Protein AF-A0A1B8C4M2-F1 (afdb_monomer)

Sequence (122 aa):
MRAFVAGAERLFRIDHGAQYSTDQNKIDYWVLAFRPGPVAKWEPHERREGLGGTTWTQFRSWIMDSIIDPSNRALDAITSYNAARQREGQTTEYYAAYLDTLKLELQIDDGRLRKMNLFTKL

Structure (mmCIF, N/CA/C/O backbone):
data_AF-A0A1B8C4M2-F1
#
_entry.i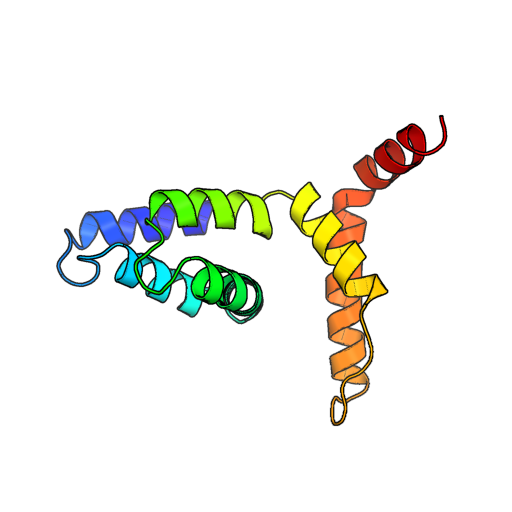d   AF-A0A1B8C4M2-F1
#
loop_
_atom_site.group_PDB
_atom_site.id
_atom_site.type_symbol
_atom_site.label_atom_id
_atom_site.label_alt_id
_atom_site.label_comp_id
_atom_site.label_asym_id
_atom_site.label_entity_id
_atom_site.label_seq_id
_atom_site.pdbx_PDB_ins_code
_atom_site.Cartn_x
_atom_site.Cartn_y
_atom_site.Cartn_z
_atom_site.occupancy
_atom_site.B_iso_or_equiv
_atom_site.auth_seq_id
_atom_site.auth_comp_id
_atom_site.auth_asym_id
_atom_site.auth_atom_id
_atom_site.pdbx_PDB_model_num
ATOM 1 N N . MET A 1 1 ? 7.776 -9.332 5.690 1.00 58.47 1 MET A N 1
ATOM 2 C CA . MET A 1 1 ? 7.720 -8.336 4.596 1.00 58.47 1 MET A CA 1
ATOM 3 C C . MET A 1 1 ? 9.065 -8.109 3.897 1.00 58.47 1 MET A C 1
ATOM 5 O O . MET A 1 1 ? 9.139 -8.376 2.710 1.00 58.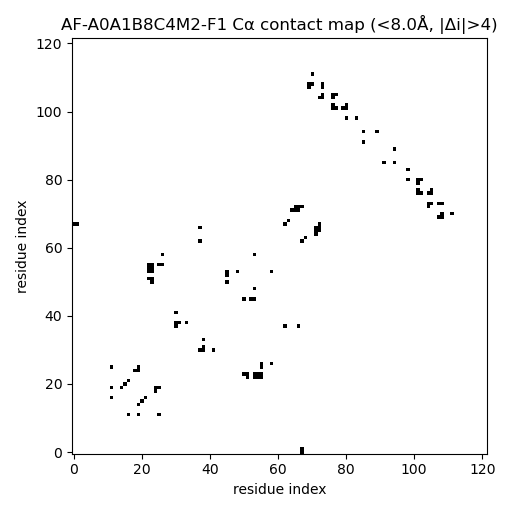47 1 MET A O 1
ATOM 9 N N . ARG A 1 2 ? 10.150 -7.699 4.582 1.00 60.84 2 ARG A N 1
ATOM 10 C CA . ARG A 1 2 ? 11.460 -7.424 3.931 1.00 60.84 2 ARG A CA 1
ATOM 11 C C . ARG A 1 2 ? 12.043 -8.604 3.132 1.00 60.84 2 ARG A C 1
ATOM 13 O O . ARG A 1 2 ? 12.518 -8.413 2.021 1.00 60.84 2 ARG A O 1
ATOM 20 N N . ALA A 1 3 ? 11.939 -9.827 3.655 1.00 65.69 3 ALA A N 1
ATOM 21 C CA . ALA A 1 3 ? 12.362 -11.036 2.936 1.00 65.69 3 ALA A CA 1
ATOM 22 C C . ALA A 1 3 ? 11.537 -11.301 1.660 1.00 65.69 3 ALA A C 1
ATOM 24 O O . ALA A 1 3 ? 12.060 -11.823 0.681 1.00 65.69 3 ALA A O 1
ATOM 25 N N . PHE A 1 4 ? 10.264 -10.893 1.649 1.00 68.69 4 PHE A N 1
ATOM 26 C CA . PHE A 1 4 ? 9.403 -10.992 0.473 1.00 68.69 4 PHE A CA 1
ATOM 27 C C . PHE A 1 4 ? 9.794 -9.951 -0.591 1.00 68.69 4 PHE A C 1
ATOM 29 O O . PHE A 1 4 ? 9.886 -10.306 -1.763 1.00 68.69 4 PHE A O 1
ATOM 36 N N . VAL A 1 5 ? 10.117 -8.708 -0.185 1.00 71.44 5 VAL A N 1
ATOM 37 C CA . VAL A 1 5 ? 10.691 -7.663 -1.068 1.00 71.44 5 VAL A CA 1
ATOM 38 C C . VAL A 1 5 ? 11.907 -8.201 -1.817 1.00 71.44 5 VAL A C 1
ATOM 40 O O . VAL A 1 5 ? 11.926 -8.225 -3.047 1.00 71.44 5 VAL A O 1
ATOM 43 N N . ALA A 1 6 ? 12.869 -8.744 -1.072 1.00 77.50 6 ALA A N 1
ATOM 44 C CA . ALA A 1 6 ? 14.077 -9.327 -1.646 1.00 77.50 6 ALA A CA 1
ATOM 45 C C . ALA A 1 6 ? 13.788 -10.534 -2.564 1.00 77.50 6 ALA A C 1
ATOM 47 O O . ALA A 1 6 ? 14.445 -10.711 -3.592 1.00 77.50 6 ALA A O 1
ATOM 48 N N . GLY A 1 7 ? 12.798 -11.363 -2.213 1.00 80.69 7 GLY A N 1
ATOM 49 C CA . GLY A 1 7 ? 12.377 -12.512 -3.016 1.00 80.69 7 GLY A CA 1
ATOM 50 C C . GLY A 1 7 ? 11.791 -12.114 -4.371 1.00 80.69 7 GLY A C 1
ATOM 51 O O . GLY A 1 7 ? 12.184 -12.668 -5.397 1.00 80.69 7 GLY A O 1
ATOM 52 N N . ALA A 1 8 ? 10.905 -11.120 -4.397 1.00 80.31 8 ALA A N 1
ATOM 53 C CA . ALA A 1 8 ? 10.303 -10.647 -5.638 1.00 80.31 8 ALA A CA 1
ATOM 54 C C . ALA A 1 8 ? 11.299 -9.889 -6.528 1.00 80.31 8 ALA A C 1
ATOM 56 O O . ALA A 1 8 ? 11.299 -10.060 -7.741 1.00 80.31 8 ALA A O 1
ATOM 57 N N . GLU A 1 9 ? 12.221 -9.119 -5.946 1.00 83.50 9 GLU A N 1
ATOM 58 C CA . GLU A 1 9 ? 13.314 -8.509 -6.715 1.00 83.50 9 GLU A CA 1
ATOM 59 C C . GLU A 1 9 ? 14.206 -9.556 -7.383 1.00 83.50 9 GLU A C 1
ATOM 61 O O . GLU A 1 9 ? 14.631 -9.389 -8.528 1.00 83.50 9 GLU A O 1
ATOM 66 N N . ARG A 1 10 ? 14.485 -10.657 -6.675 1.00 85.25 10 ARG A N 1
ATOM 67 C CA . ARG A 1 10 ? 15.224 -11.781 -7.248 1.00 85.25 10 ARG A CA 1
ATOM 68 C C . ARG A 1 10 ? 14.452 -12.415 -8.404 1.00 85.25 10 ARG A C 1
ATOM 70 O O . ARG A 1 10 ? 15.082 -12.721 -9.411 1.00 85.25 10 ARG A O 1
ATOM 77 N N . LEU A 1 11 ? 13.133 -12.575 -8.279 1.00 87.06 11 LEU A N 1
ATOM 78 C CA . LEU A 1 11 ? 12.274 -13.076 -9.356 1.00 87.06 11 LEU A CA 1
ATOM 79 C C . LEU A 1 11 ? 12.358 -12.177 -10.595 1.00 87.06 11 LEU A C 1
ATOM 81 O O . LEU A 1 11 ? 12.677 -12.667 -11.671 1.00 87.06 11 LEU A O 1
ATOM 85 N N . PHE A 1 12 ? 12.159 -10.866 -10.440 1.00 88.06 12 PHE A N 1
ATOM 86 C CA . PHE A 1 12 ? 12.200 -9.920 -11.562 1.00 88.06 12 PHE A CA 1
ATOM 87 C C . PHE A 1 12 ? 13.568 -9.860 -12.238 1.00 88.06 12 PHE A C 1
ATOM 89 O O . PHE A 1 12 ? 13.657 -9.707 -13.453 1.00 88.06 12 PHE A O 1
ATOM 96 N N . ARG A 1 13 ? 14.648 -10.019 -11.464 1.00 86.75 13 ARG A N 1
ATOM 97 C CA . ARG A 1 13 ? 15.998 -10.111 -12.022 1.00 86.75 13 ARG A CA 1
ATOM 98 C C . ARG A 1 13 ? 16.198 -11.386 -12.842 1.00 86.75 13 ARG A C 1
ATOM 100 O O . ARG A 1 13 ? 16.832 -11.310 -13.882 1.00 86.75 13 ARG A O 1
ATOM 107 N N . ILE A 1 14 ? 15.684 -12.528 -12.378 1.00 88.69 14 ILE A N 1
ATOM 108 C CA . ILE A 1 14 ? 15.782 -13.818 -13.087 1.00 88.69 14 ILE A CA 1
ATOM 109 C C . ILE A 1 14 ? 14.905 -13.832 -14.344 1.00 88.69 14 ILE A C 1
ATOM 111 O O . ILE A 1 14 ? 15.300 -14.409 -15.349 1.00 88.69 14 ILE A O 1
ATOM 115 N N . ASP A 1 15 ? 13.738 -13.191 -14.297 1.00 88.81 15 ASP A N 1
ATOM 116 C CA . ASP A 1 15 ? 12.816 -13.091 -15.433 1.00 88.81 15 ASP A CA 1
ATOM 117 C C . ASP A 1 15 ? 13.401 -12.293 -16.611 1.00 88.81 15 ASP A C 1
ATOM 119 O O . ASP A 1 15 ? 12.979 -12.477 -17.749 1.00 88.81 15 ASP A O 1
ATOM 123 N N . HIS A 1 16 ? 14.377 -11.410 -16.357 1.00 83.75 16 HIS A N 1
ATOM 124 C CA . HIS A 1 16 ? 15.023 -10.576 -17.380 1.00 83.75 16 HIS A CA 1
ATOM 125 C C . HIS A 1 16 ? 14.036 -9.782 -18.264 1.00 83.75 16 HIS A C 1
ATOM 127 O O . HIS A 1 16 ? 14.363 -9.412 -19.390 1.00 83.75 16 HIS A O 1
ATOM 133 N N . GLY A 1 17 ? 12.845 -9.471 -17.742 1.00 82.00 17 GLY A N 1
ATOM 134 C CA . GLY A 1 17 ? 11.822 -8.704 -18.450 1.00 82.00 17 GLY A CA 1
ATOM 135 C C . GLY A 1 17 ? 11.008 -9.517 -19.458 1.00 82.00 17 GLY A C 1
ATOM 136 O O . GLY A 1 17 ? 10.384 -8.916 -20.328 1.00 82.00 17 GLY A O 1
ATOM 137 N N . ALA A 1 18 ? 11.000 -10.849 -19.366 1.00 85.62 18 ALA A N 1
ATOM 138 C CA . ALA A 1 18 ? 10.161 -11.697 -20.208 1.00 85.62 18 ALA A CA 1
ATOM 139 C C . ALA A 1 18 ? 8.668 -11.567 -19.853 1.00 85.62 18 ALA A C 1
ATOM 141 O O . ALA A 1 18 ? 7.842 -11.358 -20.740 1.00 85.62 18 ALA A O 1
ATOM 142 N N . GLN A 1 19 ? 8.316 -11.657 -18.568 1.00 81.88 19 GLN A N 1
ATOM 143 C CA . GLN A 1 19 ? 6.943 -11.478 -18.074 1.00 81.88 19 GLN A CA 1
ATOM 144 C C . GLN A 1 19 ? 6.750 -10.114 -17.402 1.00 81.88 19 GLN A C 1
ATOM 146 O O . GLN A 1 19 ? 5.704 -9.475 -17.544 1.00 81.88 19 GLN A O 1
ATOM 151 N N . TYR A 1 20 ? 7.777 -9.624 -16.711 1.00 85.75 20 TYR A N 1
ATOM 152 C CA . TYR A 1 20 ? 7.740 -8.378 -15.946 1.00 85.75 20 TYR A CA 1
ATOM 153 C C . TYR A 1 20 ? 8.527 -7.273 -16.660 1.00 85.75 20 TYR 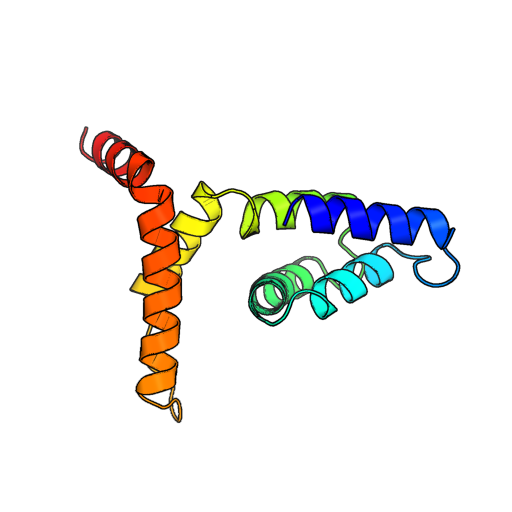A C 1
ATOM 155 O O . TYR A 1 20 ? 9.449 -6.670 -16.103 1.00 85.75 20 TYR A O 1
ATOM 163 N N . SER A 1 21 ? 8.174 -7.040 -17.927 1.00 87.31 21 SER A N 1
ATOM 164 C CA . SER A 1 21 ? 8.847 -6.092 -18.826 1.00 87.31 21 SER A CA 1
ATOM 165 C C . SER A 1 21 ? 8.617 -4.627 -18.449 1.00 87.31 21 SER A C 1
ATOM 167 O O . SER A 1 21 ? 9.491 -3.790 -18.673 1.00 87.31 21 SER A O 1
ATOM 169 N N . THR A 1 22 ? 7.472 -4.313 -17.842 1.00 89.56 22 THR A N 1
ATOM 170 C CA . THR A 1 22 ? 7.122 -2.966 -17.379 1.00 89.56 22 THR A CA 1
ATOM 171 C C . THR A 1 22 ? 7.119 -2.890 -15.858 1.00 89.56 22 THR A C 1
ATOM 173 O O . THR A 1 22 ? 7.027 -3.898 -15.151 1.00 89.56 22 THR A O 1
ATOM 176 N N . ASP A 1 23 ? 7.203 -1.670 -15.337 1.00 89.19 23 ASP A N 1
ATOM 177 C CA . ASP A 1 23 ? 7.054 -1.442 -13.905 1.00 89.19 23 ASP A CA 1
ATOM 178 C C . ASP A 1 23 ? 5.625 -1.727 -13.427 1.00 89.19 23 ASP A C 1
ATOM 180 O O . ASP A 1 23 ? 5.474 -2.320 -12.362 1.00 89.19 23 ASP A O 1
ATOM 184 N N . GLN A 1 24 ? 4.602 -1.453 -14.245 1.00 88.44 24 GLN A N 1
ATOM 185 C CA . GLN A 1 24 ? 3.219 -1.822 -13.927 1.00 88.44 24 GLN A CA 1
ATOM 186 C C . GLN A 1 24 ? 3.063 -3.343 -13.755 1.00 88.44 24 GLN A C 1
ATOM 188 O O . GLN A 1 24 ? 2.501 -3.775 -12.758 1.00 88.44 24 GLN A O 1
ATOM 193 N N . ASN A 1 25 ? 3.657 -4.174 -14.623 1.00 88.25 25 ASN A N 1
ATOM 194 C CA . ASN A 1 25 ? 3.574 -5.637 -14.485 1.00 88.25 25 ASN A CA 1
ATOM 195 C C . ASN A 1 25 ? 4.172 -6.130 -13.152 1.00 88.25 25 ASN A C 1
ATOM 197 O O . ASN A 1 25 ? 3.685 -7.090 -12.552 1.00 88.25 25 ASN A O 1
ATOM 201 N N . LYS A 1 26 ? 5.251 -5.486 -12.682 1.00 88.50 26 LYS A N 1
ATOM 202 C CA . LYS A 1 26 ? 5.884 -5.805 -11.389 1.00 88.50 26 LYS A CA 1
ATOM 203 C C . LYS A 1 26 ? 4.997 -5.388 -10.219 1.00 88.50 26 LYS A C 1
ATOM 205 O O . LYS A 1 26 ? 4.914 -6.122 -9.231 1.00 88.50 26 LYS A O 1
ATOM 210 N N . ILE A 1 27 ? 4.359 -4.223 -10.334 1.00 87.31 27 ILE A N 1
ATOM 211 C CA . ILE A 1 27 ? 3.424 -3.674 -9.348 1.00 87.31 27 ILE A CA 1
ATOM 212 C C . ILE A 1 27 ? 2.184 -4.564 -9.243 1.00 87.31 27 ILE A C 1
ATOM 214 O O . ILE A 1 27 ? 1.860 -4.998 -8.141 1.00 87.31 27 ILE A O 1
ATOM 218 N N . ASP A 1 28 ? 1.564 -4.934 -10.362 1.00 85.12 28 ASP A N 1
ATOM 219 C CA . ASP A 1 28 ? 0.367 -5.781 -10.396 1.00 85.12 28 ASP A CA 1
ATOM 220 C C . ASP A 1 28 ? 0.623 -7.144 -9.747 1.00 85.12 28 ASP A C 1
ATOM 222 O O . ASP A 1 28 ? -0.163 -7.604 -8.916 1.00 85.12 28 ASP A O 1
ATOM 226 N N . TYR A 1 29 ? 1.767 -7.772 -10.049 1.00 85.69 29 TYR A N 1
ATOM 227 C CA . TYR A 1 29 ? 2.186 -9.009 -9.384 1.00 85.69 29 TYR A CA 1
ATOM 228 C C . TYR A 1 29 ? 2.286 -8.834 -7.867 1.00 85.69 29 TYR A C 1
ATOM 230 O O . TYR A 1 29 ? 1.837 -9.689 -7.102 1.00 85.69 29 TYR A O 1
ATOM 238 N N . TRP A 1 30 ? 2.868 -7.721 -7.423 1.00 82.06 30 TRP A N 1
ATOM 239 C CA . TRP A 1 30 ? 2.995 -7.407 -6.005 1.00 82.06 30 TRP A CA 1
ATOM 240 C C . TRP A 1 30 ? 1.650 -7.223 -5.325 1.00 82.06 30 TRP A C 1
ATOM 242 O O . TRP A 1 30 ? 1.396 -7.831 -4.286 1.00 82.06 30 TRP A O 1
ATOM 252 N N . VAL A 1 31 ? 0.791 -6.404 -5.917 1.00 78.19 31 VAL A N 1
ATOM 253 C CA . VAL A 1 31 ? -0.548 -6.104 -5.417 1.00 78.19 31 VAL A CA 1
ATOM 254 C C . VAL A 1 31 ? -1.373 -7.390 -5.324 1.00 78.19 31 VAL A C 1
ATOM 256 O O . VAL A 1 31 ? -1.972 -7.653 -4.285 1.00 78.19 31 VAL A O 1
ATOM 259 N N . LEU A 1 32 ? -1.312 -8.262 -6.337 1.00 76.00 32 LEU A N 1
ATOM 260 C CA . LEU A 1 32 ? -1.973 -9.573 -6.326 1.00 76.00 32 LEU A CA 1
ATOM 261 C C . LEU A 1 32 ? -1.410 -10.526 -5.262 1.00 76.00 32 LEU A C 1
ATOM 263 O O . LEU A 1 32 ? -2.169 -11.237 -4.599 1.00 76.00 32 LEU A O 1
ATOM 267 N N . ALA A 1 33 ? -0.087 -10.560 -5.087 1.00 73.81 33 ALA A N 1
ATOM 268 C CA . ALA A 1 33 ? 0.552 -11.442 -4.112 1.00 73.81 33 ALA A CA 1
ATOM 269 C C . ALA A 1 33 ? 0.251 -11.025 -2.663 1.00 73.81 33 ALA A C 1
ATOM 271 O O . ALA A 1 33 ? 0.185 -11.869 -1.762 1.00 73.81 33 ALA A O 1
ATOM 272 N N . PHE A 1 34 ? 0.017 -9.734 -2.434 1.00 66.12 34 PHE A N 1
ATOM 273 C CA . PHE A 1 34 ? -0.384 -9.196 -1.147 1.00 66.12 34 PHE A CA 1
ATOM 274 C C . PHE A 1 34 ? -1.907 -9.054 -1.036 1.00 66.12 34 PHE A C 1
ATOM 276 O O . PHE A 1 34 ? -2.475 -7.977 -1.182 1.00 66.12 34 PHE A O 1
ATOM 283 N N . ARG A 1 35 ? -2.567 -10.164 -0.684 1.00 58.62 35 ARG A N 1
ATOM 284 C CA . ARG A 1 35 ? -3.971 -10.222 -0.223 1.00 58.62 35 ARG A CA 1
ATOM 285 C C . ARG A 1 35 ? -4.359 -9.064 0.732 1.00 58.62 35 ARG A C 1
ATOM 287 O O . ARG A 1 35 ? -3.524 -8.559 1.479 1.00 58.62 35 ARG A O 1
ATOM 294 N N . PRO A 1 36 ? -5.664 -8.767 0.871 1.00 54.78 36 PRO A N 1
ATOM 295 C CA . PRO A 1 36 ? -6.329 -7.517 0.481 1.00 54.78 36 PRO A CA 1
ATOM 296 C C . PRO A 1 36 ? -5.845 -6.214 1.145 1.00 54.78 36 PRO A C 1
ATOM 298 O O . PRO A 1 36 ? -6.258 -5.143 0.712 1.00 54.78 36 PRO A O 1
ATOM 301 N N . GLY A 1 37 ? -5.002 -6.261 2.181 1.00 64.00 37 GLY A N 1
ATOM 302 C CA . GLY A 1 37 ? -4.567 -5.059 2.904 1.00 64.00 37 GLY A CA 1
ATOM 303 C C . GLY A 1 37 ? -3.803 -4.074 2.008 1.00 64.00 37 GLY A C 1
ATOM 304 O O . GLY A 1 37 ? -4.202 -2.914 1.905 1.00 64.00 37 GLY A O 1
ATOM 305 N N . PRO A 1 38 ? -2.741 -4.519 1.312 1.00 65.12 38 PRO A N 1
ATOM 306 C CA . PRO A 1 38 ? -1.978 -3.656 0.410 1.00 65.12 38 PRO A CA 1
ATOM 307 C C . PRO A 1 38 ? -2.757 -3.228 -0.839 1.00 65.12 38 PRO A C 1
ATOM 309 O O . PRO A 1 38 ? -2.628 -2.080 -1.253 1.00 65.12 38 PRO A O 1
ATOM 312 N N . VAL A 1 39 ? -3.625 -4.095 -1.372 1.00 67.81 39 VAL A N 1
ATOM 313 C CA . VAL A 1 39 ? -4.528 -3.780 -2.498 1.00 67.81 39 VAL A CA 1
ATOM 314 C C . VAL A 1 39 ? -5.433 -2.593 -2.162 1.00 67.81 39 VAL A C 1
ATOM 316 O O . VAL A 1 39 ? -5.466 -1.613 -2.900 1.00 67.81 39 VAL A O 1
ATOM 319 N N . ALA A 1 40 ? -6.100 -2.630 -1.004 1.00 67.88 40 ALA A N 1
ATOM 320 C CA . ALA A 1 40 ? -7.031 -1.580 -0.589 1.00 67.88 40 ALA A CA 1
ATOM 321 C C . ALA A 1 40 ? -6.362 -0.205 -0.407 1.00 67.88 40 ALA A C 1
ATOM 323 O O . ALA A 1 40 ? -7.019 0.827 -0.549 1.00 67.88 40 ALA A O 1
ATOM 324 N N . LYS A 1 41 ? -5.059 -0.181 -0.093 1.00 70.81 41 LYS A N 1
ATOM 325 C CA . LYS A 1 41 ? -4.267 1.055 -0.003 1.00 70.81 41 LYS A CA 1
ATOM 326 C C . LYS A 1 41 ? -3.699 1.498 -1.352 1.00 70.81 41 LYS A C 1
ATOM 328 O O . LYS A 1 41 ? -3.499 2.693 -1.553 1.00 70.81 41 LYS A O 1
ATOM 333 N N . TRP A 1 42 ? -3.432 0.556 -2.253 1.00 77.50 42 TRP A N 1
ATOM 334 C CA . TRP A 1 42 ? -2.880 0.836 -3.574 1.00 77.50 42 TRP A CA 1
ATOM 335 C C . TRP A 1 42 ? -3.920 1.448 -4.517 1.00 77.50 42 TRP A C 1
ATOM 337 O O . TRP A 1 42 ? -3.643 2.463 -5.148 1.00 77.50 42 TRP A O 1
ATOM 347 N N . GLU A 1 43 ? -5.142 0.911 -4.555 1.00 77.75 43 GLU A N 1
ATOM 348 C CA . GLU A 1 43 ? -6.191 1.353 -5.492 1.00 77.75 43 GLU A CA 1
ATOM 349 C C . GLU A 1 43 ? -6.507 2.868 -5.446 1.00 77.75 43 GLU A C 1
ATOM 351 O O . GLU A 1 43 ? -6.742 3.468 -6.499 1.00 77.75 43 GLU A O 1
ATOM 356 N N . PRO A 1 44 ? -6.560 3.547 -4.279 1.00 78.62 44 PRO A N 1
ATOM 357 C CA . PRO A 1 44 ? -6.721 5.001 -4.244 1.00 78.62 44 PRO A CA 1
ATOM 358 C C . PRO A 1 44 ? -5.493 5.761 -4.761 1.00 78.62 44 PRO A C 1
ATOM 360 O O . PRO A 1 44 ? -5.655 6.818 -5.369 1.00 78.62 44 PRO A O 1
ATOM 363 N N . HIS A 1 45 ? -4.284 5.245 -4.520 1.00 78.31 45 HIS A N 1
ATOM 364 C CA . HIS A 1 45 ? -3.042 5.864 -4.982 1.00 78.31 45 HIS A CA 1
ATOM 365 C C . HIS A 1 45 ? -2.901 5.740 -6.503 1.00 78.31 45 HIS A C 1
ATOM 367 O O . HIS A 1 45 ? -2.695 6.742 -7.181 1.00 78.31 45 HIS A O 1
ATOM 373 N N . GLU A 1 46 ? -3.138 4.549 -7.052 1.00 83.50 46 GLU A N 1
ATOM 374 C CA . GLU A 1 46 ? -3.112 4.296 -8.495 1.00 83.50 46 GLU A CA 1
ATOM 375 C C . GLU A 1 46 ? -4.150 5.137 -9.250 1.00 83.50 46 GLU A C 1
ATOM 377 O O . GLU A 1 46 ? -3.859 5.683 -10.311 1.00 83.50 46 GLU A O 1
ATOM 382 N N . ARG A 1 47 ? -5.344 5.344 -8.677 1.00 81.62 47 ARG A N 1
ATOM 383 C CA . ARG A 1 47 ? -6.340 6.265 -9.254 1.00 81.62 47 ARG A CA 1
ATOM 384 C C . ARG A 1 47 ? -5.876 7.718 -9.304 1.00 81.62 47 ARG A C 1
ATOM 386 O O . ARG A 1 47 ? -6.347 8.461 -10.161 1.00 81.62 47 ARG A O 1
ATOM 393 N N . ARG A 1 48 ? -5.014 8.139 -8.376 1.00 81.31 48 ARG A N 1
ATOM 394 C CA . ARG A 1 48 ? -4.492 9.509 -8.318 1.00 81.31 48 ARG A CA 1
ATOM 395 C C . ARG A 1 48 ? -3.346 9.722 -9.302 1.00 81.31 48 ARG A C 1
ATOM 397 O O . ARG A 1 48 ? -3.328 10.740 -9.982 1.00 81.31 48 ARG A O 1
ATOM 404 N N . GLU A 1 49 ? -2.417 8.774 -9.353 1.00 81.62 49 GLU A N 1
ATOM 405 C CA . GLU A 1 49 ? -1.2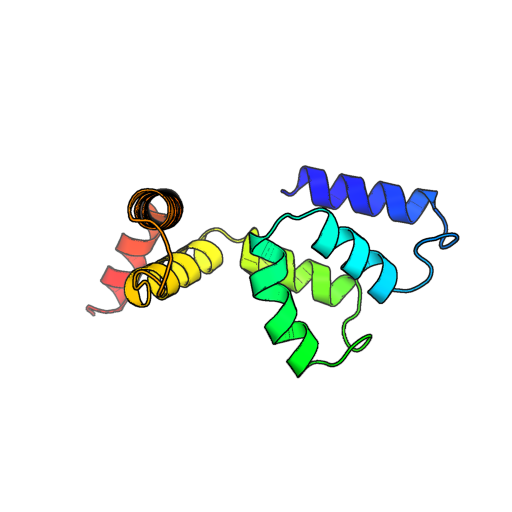11 8.856 -10.186 1.00 81.62 49 GLU A CA 1
ATOM 406 C C . GLU A 1 49 ? -1.462 8.409 -11.638 1.00 81.62 49 GLU A C 1
ATOM 408 O O . GLU A 1 49 ? -0.731 8.798 -12.547 1.00 81.62 49 GLU A O 1
ATOM 413 N N . GLY A 1 50 ? -2.522 7.631 -11.870 1.00 83.19 50 GLY A N 1
ATOM 414 C CA . GLY A 1 50 ? -2.848 7.034 -13.159 1.00 83.19 50 GLY A CA 1
ATOM 415 C C . GLY A 1 50 ? -2.125 5.704 -13.390 1.00 83.19 50 GLY A C 1
ATOM 416 O O . GLY A 1 50 ? -0.998 5.489 -12.940 1.00 83.19 50 GLY A O 1
ATOM 417 N N . LEU A 1 51 ? -2.778 4.800 -14.126 1.00 82.50 51 LEU A N 1
ATOM 418 C CA . LEU A 1 51 ? -2.214 3.497 -14.484 1.00 82.50 51 LEU A CA 1
ATOM 419 C C . LEU A 1 51 ? -0.894 3.679 -15.254 1.00 82.50 51 LEU A C 1
ATOM 421 O O . LEU A 1 51 ? -0.844 4.417 -16.238 1.00 82.50 51 LEU A O 1
ATOM 425 N N . GLY A 1 52 ? 0.171 3.007 -14.816 1.00 82.19 52 GLY A N 1
ATOM 426 C CA . GLY A 1 52 ? 1.512 3.136 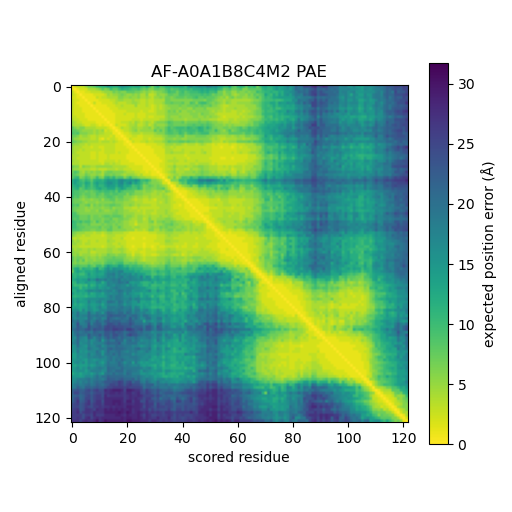-15.392 1.00 82.19 52 GLY A CA 1
ATOM 427 C C . GLY A 1 52 ? 2.250 4.432 -15.032 1.00 82.19 52 GLY A C 1
ATOM 428 O O . GLY A 1 52 ? 3.387 4.611 -15.465 1.00 82.19 52 GLY A O 1
ATOM 429 N N . GLY A 1 53 ? 1.642 5.321 -14.238 1.00 83.25 53 GLY A N 1
ATOM 430 C CA . GLY A 1 53 ? 2.257 6.568 -13.768 1.00 83.25 53 GLY A CA 1
ATOM 431 C C . GLY A 1 53 ? 3.276 6.369 -12.644 1.00 83.25 53 GLY A C 1
ATOM 432 O O . GLY A 1 53 ? 4.089 7.253 -12.377 1.00 83.25 53 GLY A O 1
ATOM 433 N N . THR A 1 54 ? 3.275 5.199 -11.999 1.00 86.81 54 THR A N 1
ATOM 434 C CA . THR A 1 54 ? 4.180 4.879 -10.893 1.00 86.81 54 THR A CA 1
ATOM 435 C C . THR A 1 54 ? 5.268 3.904 -11.330 1.00 86.81 54 THR A C 1
ATOM 437 O O . THR A 1 54 ? 4.999 2.796 -11.791 1.00 86.81 54 THR A O 1
ATOM 440 N N . THR A 1 55 ? 6.527 4.293 -11.138 1.00 90.12 55 THR A N 1
ATOM 441 C CA . THR A 1 55 ? 7.675 3.402 -11.353 1.00 90.12 55 THR A CA 1
ATOM 442 C C . THR A 1 55 ? 7.785 2.354 -10.249 1.00 90.12 55 THR A C 1
ATOM 444 O O . THR A 1 55 ? 7.343 2.547 -9.112 1.00 90.12 55 THR A O 1
ATOM 447 N N . TRP A 1 56 ? 8.483 1.261 -10.537 1.00 86.62 56 TRP A N 1
ATOM 448 C CA . TRP A 1 56 ? 8.711 0.180 -9.580 1.00 86.62 56 TRP A CA 1
ATOM 449 C C . TRP A 1 56 ? 9.474 0.659 -8.335 1.00 86.62 56 TRP A C 1
ATOM 451 O O . TRP A 1 56 ? 9.245 0.173 -7.228 1.00 86.62 56 TRP A O 1
ATOM 461 N N . THR A 1 57 ? 10.368 1.637 -8.495 1.00 86.25 57 THR A N 1
ATOM 462 C CA . THR A 1 57 ? 11.099 2.257 -7.380 1.00 86.25 57 THR A CA 1
ATOM 463 C C . TH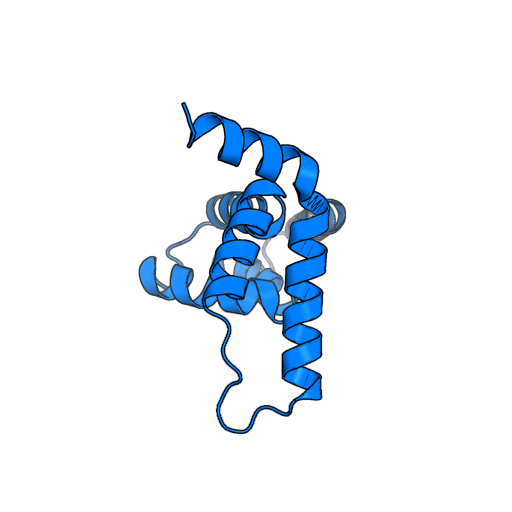R A 1 57 ? 10.173 3.088 -6.494 1.00 86.25 57 THR A C 1
ATOM 465 O O . THR A 1 57 ? 10.216 2.935 -5.276 1.00 86.25 57 THR A O 1
ATOM 468 N N . GLN A 1 58 ? 9.307 3.918 -7.087 1.00 85.94 58 GLN A N 1
ATOM 469 C CA . GLN A 1 58 ? 8.330 4.717 -6.338 1.00 85.94 58 GLN A CA 1
ATOM 470 C C . GLN A 1 58 ? 7.349 3.826 -5.576 1.00 85.94 58 GLN A C 1
ATOM 472 O O . GLN A 1 58 ? 7.123 4.050 -4.389 1.00 85.94 58 GLN A O 1
ATOM 477 N N . PHE A 1 59 ? 6.850 2.766 -6.216 1.00 85.19 59 PHE A N 1
ATOM 478 C CA . PHE A 1 59 ? 6.012 1.769 -5.557 1.00 85.19 59 PHE A CA 1
ATOM 479 C C . PHE A 1 59 ? 6.730 1.112 -4.370 1.00 85.19 59 PHE A C 1
ATOM 481 O O . PHE A 1 59 ? 6.153 0.984 -3.291 1.00 85.19 59 PHE A O 1
ATOM 488 N N . ARG A 1 60 ? 8.007 0.730 -4.534 1.00 83.50 60 ARG A N 1
ATOM 489 C CA . ARG A 1 60 ? 8.800 0.130 -3.451 1.00 83.50 60 ARG A CA 1
ATOM 490 C C . ARG A 1 60 ? 8.962 1.075 -2.267 1.00 83.50 60 ARG A C 1
ATOM 492 O O . ARG A 1 60 ? 8.741 0.651 -1.139 1.00 83.50 60 ARG A O 1
ATOM 499 N N . SER A 1 61 ? 9.328 2.331 -2.507 1.00 81.56 61 SER A N 1
ATOM 500 C CA . SER A 1 61 ? 9.413 3.332 -1.439 1.00 81.56 61 SER A CA 1
ATOM 501 C C . SER A 1 61 ? 8.062 3.510 -0.753 1.00 81.56 61 SER A C 1
ATOM 503 O O . SER A 1 61 ? 7.974 3.370 0.462 1.00 81.56 61 SER A O 1
ATOM 505 N N . TRP A 1 62 ? 6.992 3.684 -1.530 1.00 79.44 62 TRP A N 1
ATOM 506 C CA . TRP A 1 62 ? 5.645 3.859 -0.999 1.00 79.44 62 TRP A CA 1
ATOM 507 C C . TRP A 1 62 ? 5.183 2.675 -0.145 1.00 79.44 62 TRP A C 1
ATOM 509 O O . TRP A 1 62 ? 4.643 2.889 0.936 1.00 79.44 62 TRP A O 1
ATOM 519 N N . ILE A 1 63 ? 5.399 1.430 -0.579 1.00 76.31 63 ILE A N 1
ATOM 520 C CA . ILE A 1 63 ? 4.924 0.253 0.161 1.00 76.31 63 ILE A CA 1
ATOM 521 C C . ILE A 1 63 ? 5.778 -0.035 1.397 1.00 76.31 63 ILE A C 1
ATOM 523 O O . ILE A 1 63 ? 5.266 -0.505 2.419 1.00 76.31 63 ILE A O 1
ATOM 527 N N . MET A 1 64 ? 7.077 0.273 1.325 1.00 73.19 64 MET A N 1
ATOM 528 C CA . MET A 1 64 ? 7.956 0.226 2.488 1.00 73.19 64 MET A CA 1
ATOM 529 C C . MET A 1 64 ? 7.499 1.257 3.525 1.00 73.19 64 MET A C 1
ATOM 531 O O . MET A 1 64 ? 7.355 0.908 4.693 1.00 73.19 64 MET A O 1
ATOM 535 N N . ASP A 1 65 ? 7.157 2.467 3.097 1.00 71.19 65 ASP A N 1
ATOM 536 C CA . ASP A 1 65 ? 6.703 3.527 3.995 1.00 71.19 65 ASP A CA 1
ATOM 537 C C . ASP A 1 65 ? 5.273 3.303 4.502 1.00 71.19 65 ASP A C 1
ATOM 539 O O . ASP A 1 65 ? 4.987 3.587 5.656 1.00 71.19 65 ASP A O 1
ATOM 543 N N . SER A 1 66 ? 4.366 2.769 3.685 1.00 64.38 66 SER A N 1
ATOM 544 C CA . SER A 1 66 ? 2.926 2.707 4.003 1.00 64.38 66 SER A CA 1
ATOM 545 C C . SER A 1 66 ? 2.499 1.413 4.709 1.00 64.38 66 SER A C 1
ATOM 547 O O . SER A 1 66 ? 1.386 1.317 5.237 1.00 64.38 66 SER A O 1
ATOM 549 N N . ILE A 1 67 ? 3.344 0.374 4.672 1.00 64.56 67 ILE A N 1
ATOM 550 C CA . ILE A 1 67 ? 3.006 -0.967 5.188 1.00 64.56 67 ILE A CA 1
ATOM 551 C C . ILE A 1 67 ? 4.121 -1.556 6.059 1.00 64.56 67 ILE A C 1
ATOM 553 O O . ILE A 1 67 ? 3.836 -2.325 6.980 1.00 64.56 67 ILE A O 1
ATOM 557 N N . ILE A 1 68 ? 5.389 -1.227 5.786 1.00 63.56 68 ILE A N 1
ATOM 558 C CA . ILE A 1 68 ? 6.535 -1.792 6.517 1.00 63.56 68 ILE A CA 1
ATOM 559 C C . ILE A 1 68 ? 7.022 -0.860 7.619 1.00 63.56 68 ILE A C 1
ATOM 561 O O . ILE A 1 68 ? 7.471 -1.376 8.645 1.00 63.56 68 ILE A O 1
ATOM 565 N N . ASP A 1 69 ? 6.926 0.459 7.443 1.00 65.81 69 ASP A N 1
ATOM 566 C CA . ASP A 1 69 ? 7.208 1.409 8.511 1.00 65.81 69 ASP A CA 1
ATOM 567 C C . ASP A 1 69 ? 6.178 1.229 9.641 1.00 65.81 69 ASP A C 1
ATOM 569 O O . ASP A 1 69 ? 4.976 1.441 9.433 1.00 65.81 69 ASP A O 1
ATOM 573 N N . PRO A 1 70 ? 6.615 0.802 10.841 1.00 61.25 70 PRO A N 1
ATOM 574 C CA . PRO A 1 70 ? 5.701 0.529 11.941 1.00 61.25 70 PRO A CA 1
ATOM 575 C C . PRO A 1 70 ? 4.920 1.765 12.388 1.00 61.25 70 PRO A C 1
ATOM 577 O O . PRO A 1 70 ? 3.780 1.614 12.817 1.00 61.25 70 PRO A O 1
ATOM 580 N N . SER A 1 71 ? 5.503 2.963 12.263 1.00 60.38 71 SER A N 1
ATOM 581 C CA . SER A 1 71 ? 4.894 4.214 12.712 1.00 60.38 71 SER A CA 1
ATOM 582 C C . SER A 1 71 ? 3.812 4.702 11.753 1.00 60.38 71 SER A C 1
ATOM 584 O O . SER A 1 71 ? 2.741 5.104 12.202 1.00 60.38 71 SER A O 1
ATOM 586 N N . ASN A 1 72 ? 4.033 4.609 10.442 1.00 64.25 72 ASN A N 1
ATOM 587 C CA . ASN A 1 72 ? 2.987 4.931 9.467 1.00 64.25 72 ASN A CA 1
ATOM 588 C C . ASN A 1 72 ? 1.858 3.897 9.500 1.00 64.25 72 ASN A C 1
ATOM 590 O O . ASN A 1 72 ? 0.683 4.257 9.463 1.00 64.25 72 ASN A O 1
ATOM 594 N N . ARG A 1 73 ? 2.199 2.612 9.667 1.00 66.06 73 ARG A N 1
ATOM 595 C CA . ARG A 1 73 ? 1.198 1.559 9.860 1.00 66.06 73 ARG A CA 1
ATOM 596 C C . ARG A 1 73 ? 0.359 1.801 11.116 1.00 66.06 73 ARG A C 1
ATOM 598 O O . ARG A 1 73 ? -0.855 1.649 11.056 1.00 66.06 73 ARG A O 1
ATOM 605 N N . ALA A 1 74 ? 0.974 2.208 12.227 1.00 65.94 74 ALA A N 1
ATOM 606 C CA . ALA A 1 74 ? 0.251 2.535 13.451 1.00 65.94 74 ALA A CA 1
ATOM 607 C C . ALA A 1 74 ? -0.636 3.777 13.287 1.00 65.94 74 ALA A C 1
ATOM 609 O O . ALA A 1 74 ? -1.788 3.746 13.704 1.00 65.94 74 ALA A O 1
ATOM 610 N N . LEU A 1 75 ? -0.157 4.844 12.639 1.00 67.56 75 LEU A N 1
ATOM 611 C CA . LEU A 1 75 ? -0.962 6.043 12.369 1.00 67.56 75 LEU A CA 1
ATOM 612 C C . LEU A 1 75 ? -2.190 5.730 11.497 1.00 67.56 75 LEU A C 1
ATOM 614 O O . LEU A 1 75 ? -3.301 6.190 11.782 1.00 67.56 75 LEU A O 1
ATOM 618 N N . ASP A 1 76 ? -2.007 4.896 10.476 1.00 69.69 76 ASP A N 1
ATOM 619 C CA . ASP A 1 76 ? -3.097 4.395 9.642 1.00 69.69 76 ASP A CA 1
ATOM 620 C C . ASP A 1 76 ? -4.056 3.502 10.434 1.00 69.69 76 ASP A C 1
ATOM 622 O O . ASP A 1 76 ? -5.272 3.608 10.258 1.00 69.69 76 ASP A O 1
ATOM 626 N N . ALA A 1 77 ? -3.539 2.651 11.326 1.00 70.25 77 ALA A N 1
ATOM 627 C CA . ALA A 1 77 ? -4.351 1.811 12.199 1.00 70.25 77 ALA A CA 1
ATOM 628 C C . ALA A 1 77 ? -5.176 2.653 13.183 1.00 70.25 77 ALA A C 1
ATOM 630 O O . ALA A 1 77 ? -6.359 2.373 13.356 1.00 70.25 77 ALA A O 1
ATOM 631 N N . ILE A 1 78 ? -4.612 3.729 13.756 1.00 73.06 78 ILE A N 1
ATOM 632 C CA . ILE A 1 78 ? -5.339 4.702 14.597 1.00 73.06 78 ILE A CA 1
ATOM 633 C C . ILE A 1 78 ? -6.476 5.323 13.786 1.00 73.06 78 ILE A C 1
ATOM 635 O O . ILE A 1 78 ? -7.627 5.340 14.224 1.00 73.06 78 ILE A O 1
ATOM 639 N N . THR A 1 79 ? -6.157 5.825 12.593 1.00 74.12 79 THR A N 1
ATOM 640 C CA . THR A 1 79 ? -7.124 6.502 11.721 1.00 74.12 79 THR A CA 1
ATOM 641 C C . THR A 1 79 ? -8.251 5.551 11.314 1.00 74.12 79 THR A C 1
ATOM 643 O O . THR A 1 79 ? -9.429 5.893 11.421 1.00 74.12 79 THR A O 1
ATOM 646 N N . SER A 1 80 ? -7.900 4.323 10.929 1.00 76.44 80 SER A N 1
ATOM 647 C CA . SER A 1 80 ? -8.843 3.278 10.527 1.00 76.44 80 SER A CA 1
ATOM 648 C C . SER A 1 80 ? -9.686 2.769 11.693 1.00 76.44 80 SER A C 1
ATOM 650 O O . SER A 1 80 ? -10.866 2.504 11.498 1.00 76.44 80 SER A O 1
ATOM 652 N N . TYR A 1 81 ? -9.117 2.660 12.898 1.00 75.69 81 TYR A N 1
ATOM 653 C CA . TYR A 1 81 ? -9.833 2.262 14.112 1.00 75.69 81 TYR A CA 1
ATOM 654 C C . TYR A 1 81 ? -10.857 3.321 14.522 1.00 75.69 81 TYR A C 1
ATOM 656 O O . TYR A 1 81 ? -12.008 2.993 14.792 1.00 75.69 81 TYR A O 1
ATOM 664 N N . ASN A 1 82 ? -10.470 4.598 14.490 1.00 72.62 82 ASN A N 1
ATOM 665 C CA . ASN A 1 82 ? -11.362 5.710 14.823 1.00 72.62 82 ASN A CA 1
ATOM 666 C C . ASN A 1 82 ? -12.497 5.884 13.803 1.00 72.62 82 ASN A C 1
ATOM 668 O O . ASN A 1 82 ? -13.602 6.277 14.172 1.00 72.62 82 ASN A O 1
ATOM 672 N N . ALA A 1 83 ? -12.238 5.595 12.525 1.00 75.00 83 ALA A N 1
ATOM 673 C CA . ALA A 1 83 ? -13.238 5.659 11.461 1.00 75.00 83 ALA A CA 1
ATOM 674 C C . ALA A 1 83 ? -14.058 4.364 11.307 1.00 75.00 83 ALA A C 1
ATOM 676 O O . ALA A 1 83 ? -15.035 4.345 10.552 1.00 75.00 83 ALA A O 1
ATOM 677 N N . ALA A 1 84 ? -13.667 3.275 11.980 1.00 77.75 84 ALA A N 1
ATOM 678 C C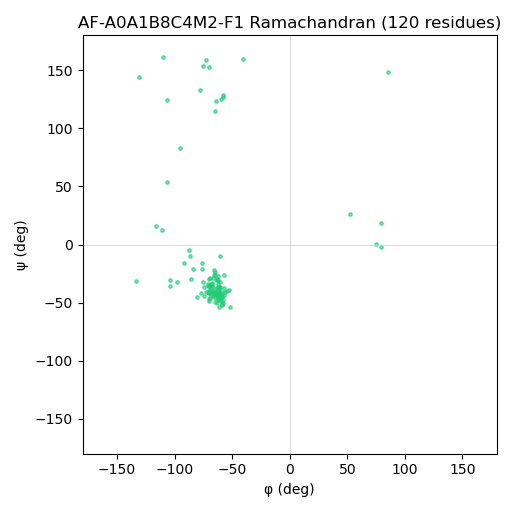A . ALA A 1 84 ? -14.304 1.978 11.822 1.00 77.75 84 ALA A CA 1
ATOM 679 C C . ALA A 1 84 ? -15.763 2.030 12.286 1.00 77.75 84 ALA A C 1
ATOM 681 O O . ALA A 1 84 ? -16.085 2.357 13.428 1.00 77.75 84 ALA A O 1
ATOM 682 N N . ARG A 1 85 ? -16.656 1.655 11.374 1.00 80.44 85 ARG A N 1
ATOM 683 C CA . ARG A 1 85 ? -18.055 1.347 11.651 1.00 80.44 85 ARG A CA 1
ATOM 684 C C . ARG A 1 85 ? -18.364 0.018 10.986 1.00 80.44 85 ARG A C 1
ATOM 686 O O . ARG A 1 85 ? -17.848 -0.256 9.899 1.00 80.44 85 ARG A O 1
ATOM 693 N N . GLN A 1 86 ? -19.197 -0.793 11.627 1.00 79.75 86 GLN A N 1
ATOM 694 C CA . GLN A 1 86 ? -19.684 -2.022 11.013 1.00 79.75 86 GLN A CA 1
ATOM 695 C C . GLN A 1 86 ? -20.404 -1.665 9.711 1.00 79.75 86 GLN A C 1
ATOM 697 O O . GLN A 1 86 ? -21.266 -0.783 9.698 1.00 79.75 86 GLN A O 1
ATOM 702 N N . ARG A 1 87 ? -20.006 -2.305 8.609 1.00 78.69 87 ARG A N 1
ATOM 703 C CA . ARG A 1 87 ? -20.614 -2.054 7.298 1.00 78.69 87 ARG A CA 1
ATOM 704 C C . ARG A 1 87 ? -21.985 -2.718 7.213 1.00 78.69 87 ARG A C 1
ATOM 706 O O . ARG A 1 87 ? -22.238 -3.732 7.863 1.00 78.69 87 ARG A O 1
ATOM 713 N N . GLU A 1 88 ? -22.853 -2.167 6.375 1.00 72.12 88 GLU A N 1
ATOM 714 C CA . GLU A 1 88 ? -24.149 -2.770 6.073 1.00 72.12 88 GLU A CA 1
ATOM 715 C C . GLU A 1 88 ? -23.944 -4.175 5.476 1.00 72.12 88 GLU A C 1
ATOM 717 O O . GLU A 1 88 ? -23.155 -4.357 4.550 1.00 72.12 88 GLU A O 1
ATOM 722 N N . GLY A 1 89 ? -24.578 -5.189 6.074 1.00 79.25 89 GLY A N 1
ATOM 723 C CA . GLY A 1 89 ? -24.410 -6.597 5.690 1.00 79.25 89 GLY A CA 1
ATOM 724 C C . GLY A 1 89 ? -23.145 -7.297 6.215 1.00 79.25 89 GLY A C 1
ATOM 725 O O . GLY A 1 89 ? -22.987 -8.495 5.989 1.00 79.25 89 GLY A O 1
ATOM 726 N N . GLN A 1 90 ? -22.251 -6.608 6.936 1.00 79.50 90 GLN A N 1
ATOM 727 C CA . GLN A 1 90 ? -21.096 -7.244 7.581 1.00 79.50 90 GLN A CA 1
ATOM 728 C C . GLN A 1 90 ? -21.526 -7.952 8.868 1.00 79.50 90 GLN A C 1
ATOM 730 O O . GLN A 1 90 ? -22.211 -7.356 9.700 1.00 79.50 90 GLN A O 1
ATOM 735 N N . THR A 1 91 ? -21.089 -9.198 9.077 1.00 84.81 91 THR A N 1
ATOM 736 C CA . THR A 1 91 ? -21.369 -9.899 10.339 1.00 84.81 91 THR A CA 1
ATOM 737 C C . THR A 1 91 ? -20.579 -9.292 11.497 1.00 84.81 91 THR A C 1
ATOM 739 O O . THR 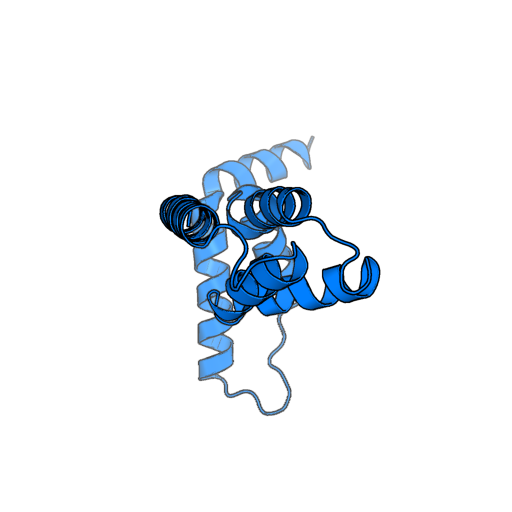A 1 91 ? -19.492 -8.730 11.318 1.00 84.81 91 THR A O 1
ATOM 742 N N . THR A 1 92 ? -21.119 -9.418 12.706 1.00 82.06 92 THR A N 1
ATOM 743 C CA . THR A 1 92 ? -20.487 -8.952 13.945 1.00 82.06 92 THR A CA 1
ATOM 744 C C . THR A 1 92 ? -19.112 -9.575 14.163 1.00 82.06 92 THR A C 1
ATOM 746 O O . THR A 1 92 ? -18.190 -8.887 14.592 1.00 82.06 92 THR A O 1
ATOM 749 N N . GLU A 1 93 ? -18.939 -10.845 13.806 1.00 80.06 93 GLU A N 1
ATOM 750 C CA . GLU A 1 93 ? -17.686 -11.586 13.974 1.00 80.06 93 GLU A CA 1
ATOM 751 C C . GLU A 1 93 ? -16.609 -11.065 13.018 1.00 80.06 93 GLU A C 1
ATOM 753 O O . GLU A 1 93 ? -15.466 -10.858 13.421 1.00 80.06 93 GLU A O 1
ATOM 758 N N . TYR A 1 94 ? -16.977 -10.776 11.765 1.00 70.81 94 TYR A N 1
ATOM 759 C CA . TYR A 1 94 ? -16.060 -10.181 10.791 1.00 70.81 94 TYR A CA 1
ATOM 760 C C . TYR A 1 94 ? -15.656 -8.758 11.171 1.00 70.81 94 TYR A C 1
ATOM 762 O O . TYR A 1 94 ? -14.518 -8.348 10.936 1.00 70.81 94 TYR A O 1
ATOM 770 N N . TYR A 1 95 ? -16.583 -7.993 11.747 1.00 75.62 95 TYR A N 1
ATOM 771 C CA . TYR A 1 95 ? -16.286 -6.658 12.246 1.00 75.62 95 TYR A CA 1
ATOM 772 C C . TYR A 1 95 ? -15.361 -6.701 13.471 1.00 75.62 95 TYR A C 1
ATOM 774 O O . TYR A 1 95 ? -14.376 -5.964 13.517 1.00 75.62 95 TYR A O 1
ATOM 782 N N . ALA A 1 96 ? -15.612 -7.609 14.417 1.00 75.25 96 ALA A N 1
ATOM 783 C CA . ALA A 1 96 ? -14.755 -7.811 15.582 1.00 75.25 96 ALA A CA 1
ATOM 784 C C . ALA A 1 96 ? -13.337 -8.248 15.183 1.00 75.25 96 ALA A C 1
ATOM 786 O O . ALA A 1 96 ? -12.366 -7.646 15.636 1.00 75.25 96 ALA A O 1
ATOM 787 N N . ALA A 1 97 ? -13.212 -9.206 14.259 1.00 76.19 97 ALA A N 1
ATOM 788 C CA . ALA A 1 97 ? -11.918 -9.648 13.743 1.00 76.19 97 ALA A CA 1
ATOM 789 C C . ALA A 1 97 ? -11.131 -8.498 13.089 1.00 76.19 97 ALA A C 1
ATOM 791 O O . ALA A 1 97 ? -9.930 -8.360 13.314 1.00 76.19 97 ALA A O 1
ATOM 792 N N . TYR A 1 98 ? -11.805 -7.629 12.328 1.00 75.31 98 TYR A N 1
ATOM 793 C CA . TYR A 1 98 ? -11.186 -6.429 11.764 1.00 75.31 98 TYR A CA 1
ATOM 794 C C . TYR A 1 98 ? -10.686 -5.470 12.857 1.00 75.31 98 TYR A C 1
ATOM 796 O O . TYR A 1 98 ? -9.531 -5.044 12.819 1.00 75.31 98 TYR A O 1
ATOM 804 N N . LEU A 1 99 ? -11.497 -5.184 1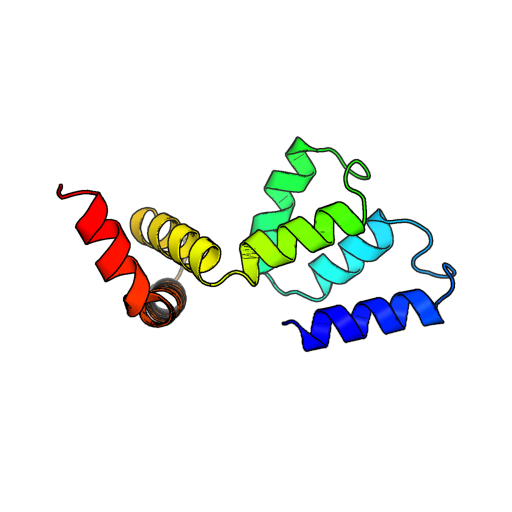3.880 1.00 76.12 99 LEU A N 1
ATOM 805 C CA . LEU A 1 99 ? -11.072 -4.338 15.001 1.00 76.12 99 LEU A CA 1
ATOM 806 C C . LEU A 1 99 ? -9.888 -4.931 15.775 1.00 76.12 99 LEU A C 1
ATOM 808 O O . LEU A 1 99 ? -9.008 -4.184 16.200 1.00 76.12 99 LEU A O 1
ATOM 812 N N . ASP A 1 100 ? -9.835 -6.250 15.943 1.00 76.31 100 ASP A N 1
ATOM 813 C CA . ASP A 1 100 ? -8.741 -6.908 16.657 1.00 76.31 100 ASP A CA 1
ATOM 814 C C . ASP A 1 100 ? -7.426 -6.871 15.869 1.00 76.31 100 ASP A C 1
ATOM 816 O O . ASP A 1 100 ? -6.368 -6.671 16.468 1.00 76.31 100 ASP A O 1
ATOM 820 N N . THR A 1 101 ? -7.475 -6.940 14.531 1.00 76.00 101 THR A N 1
ATOM 821 C CA . THR A 1 101 ? -6.275 -6.705 13.706 1.00 76.00 101 THR A CA 1
ATOM 822 C C . THR A 1 101 ? -5.727 -5.289 13.879 1.00 76.00 101 THR A C 1
ATOM 824 O O . THR A 1 101 ? -4.525 -5.125 14.079 1.00 76.00 101 THR A O 1
ATOM 827 N N . LEU A 1 102 ? -6.600 -4.277 13.912 1.00 75.88 102 LEU A N 1
ATOM 828 C CA . LEU A 1 102 ? -6.194 -2.887 14.135 1.00 75.88 102 LEU A CA 1
ATOM 829 C C . LEU A 1 102 ? -5.598 -2.688 15.534 1.00 75.88 102 LEU A C 1
ATOM 831 O O . LEU A 1 102 ? -4.554 -2.059 15.678 1.00 75.88 102 LEU A O 1
ATOM 835 N N . LYS A 1 103 ? -6.208 -3.264 16.578 1.00 74.06 103 LYS A N 1
ATOM 836 C CA . LYS A 1 103 ? -5.678 -3.188 17.952 1.00 74.06 103 LYS A CA 1
ATOM 837 C C . LYS A 1 103 ? -4.304 -3.839 18.088 1.00 74.06 103 LYS A C 1
ATOM 839 O O . LYS A 1 103 ? -3.456 -3.303 18.796 1.00 74.06 103 LYS A O 1
ATOM 844 N N . LEU A 1 104 ? -4.077 -4.970 17.421 1.00 72.69 104 LEU A N 1
ATOM 845 C CA . LEU A 1 104 ? -2.774 -5.633 17.417 1.00 72.69 104 LEU A CA 1
ATOM 846 C C . LEU A 1 104 ? -1.700 -4.722 16.802 1.00 72.69 104 LEU A C 1
ATOM 848 O O . LEU A 1 104 ? -0.611 -4.591 17.356 1.00 72.69 104 LEU A O 1
ATOM 852 N N . GLU A 1 105 ? -2.015 -4.049 15.693 1.00 68.88 105 GLU A N 1
ATOM 853 C CA . GLU A 1 105 ? -1.102 -3.095 15.053 1.00 68.88 105 GLU A CA 1
ATOM 854 C C . GLU A 1 105 ? -0.788 -1.887 15.946 1.00 68.88 105 GLU A C 1
ATOM 856 O O . GLU A 1 105 ? 0.364 -1.457 15.994 1.00 68.88 105 GLU A O 1
ATOM 861 N N . LEU A 1 106 ? -1.772 -1.394 16.705 1.00 70.06 106 LEU A N 1
ATOM 862 C CA . LEU A 1 106 ? -1.595 -0.309 17.677 1.00 70.06 106 LEU A CA 1
ATOM 863 C C . LEU A 1 106 ? -0.699 -0.708 18.857 1.00 70.06 106 LEU A C 1
ATOM 865 O O . LEU A 1 106 ? 0.160 0.068 19.270 1.00 70.06 106 LEU A O 1
ATOM 869 N N . GLN A 1 107 ? -0.866 -1.924 19.385 1.00 67.50 107 GLN A N 1
ATOM 870 C CA . GLN A 1 107 ? -0.055 -2.432 20.498 1.00 67.50 107 GLN A CA 1
ATOM 871 C C . GLN A 1 107 ? 1.415 -2.636 20.116 1.00 67.50 107 GLN A C 1
ATOM 873 O O . GLN A 1 107 ? 2.297 -2.494 20.961 1.00 67.50 107 GLN A O 1
ATOM 878 N N . ILE A 1 108 ? 1.697 -2.931 18.844 1.00 62.31 108 ILE A N 1
ATOM 879 C CA . ILE A 1 108 ? 3.069 -3.078 18.340 1.00 62.31 108 ILE A CA 1
ATOM 880 C C . ILE A 1 108 ? 3.846 -1.742 18.389 1.00 62.31 108 ILE A C 1
ATOM 882 O O . ILE A 1 108 ? 5.074 -1.776 18.457 1.00 62.31 108 ILE A O 1
ATOM 886 N N . ASP A 1 109 ? 3.172 -0.582 18.417 1.00 60.12 109 ASP A N 1
ATOM 887 C CA . ASP A 1 109 ? 3.808 0.753 18.403 1.00 60.12 109 ASP A CA 1
ATOM 888 C C . ASP A 1 109 ? 3.558 1.600 19.679 1.00 60.12 109 ASP A C 1
ATOM 890 O O . ASP A 1 109 ? 3.820 2.808 19.720 1.00 60.12 109 ASP A O 1
ATOM 894 N N . ASP A 1 110 ? 3.097 0.977 20.772 1.00 60.28 110 ASP A N 1
ATOM 895 C CA . ASP A 1 110 ? 2.721 1.651 22.034 1.00 60.28 110 ASP A CA 1
ATOM 896 C C . ASP A 1 110 ? 3.871 2.493 22.651 1.00 60.28 110 ASP A C 1
ATOM 898 O O . ASP A 1 110 ? 3.668 3.529 23.296 1.00 60.28 110 ASP A O 1
ATOM 902 N N . GLY A 1 111 ? 5.125 2.128 22.358 1.00 56.78 111 GLY A N 1
ATOM 903 C CA . GLY A 1 111 ? 6.319 2.867 22.783 1.00 56.78 111 GLY A CA 1
ATOM 904 C C . GLY A 1 111 ? 6.456 4.279 22.188 1.00 56.78 111 GLY A C 1
ATOM 905 O O . GLY A 1 111 ? 7.079 5.145 22.815 1.00 56.78 111 GLY A O 1
ATOM 906 N N . ARG A 1 112 ? 5.873 4.548 21.010 1.00 54.53 112 ARG A N 1
ATOM 907 C CA . ARG A 1 112 ? 5.934 5.862 20.340 1.00 54.53 112 ARG A CA 1
ATOM 908 C C . ARG A 1 112 ? 4.631 6.649 20.463 1.00 54.53 112 ARG A C 1
ATOM 910 O O . ARG A 1 112 ? 4.709 7.869 20.600 1.00 54.53 112 ARG A O 1
ATOM 917 N N . LEU A 1 113 ? 3.474 5.987 20.548 1.00 53.66 113 LEU A N 1
ATOM 918 C CA . LEU A 1 113 ? 2.187 6.605 20.916 1.00 53.66 113 LEU A CA 1
ATOM 919 C C . LEU A 1 113 ? 2.290 7.387 22.236 1.00 53.66 113 LEU A C 1
ATOM 921 O O . LEU A 1 113 ? 1.792 8.510 22.343 1.00 53.66 113 LEU A O 1
ATOM 925 N N . ARG A 1 114 ? 3.040 6.856 23.211 1.00 53.47 114 ARG A N 1
ATOM 926 C CA . ARG A 1 114 ? 3.426 7.595 24.424 1.00 53.47 114 ARG A CA 1
ATOM 927 C C . ARG A 1 114 ? 4.205 8.878 24.121 1.00 53.47 114 ARG A C 1
ATOM 929 O O . ARG A 1 114 ? 3.876 9.923 24.670 1.00 53.47 114 ARG A O 1
ATOM 936 N N . LYS A 1 115 ? 5.217 8.819 23.247 1.00 54.69 115 LYS A N 1
ATOM 937 C CA . LYS A 1 115 ? 6.074 9.969 22.900 1.00 54.69 115 LYS A CA 1
ATOM 938 C C . LYS A 1 115 ? 5.337 11.036 22.081 1.00 54.69 115 LYS A C 1
ATOM 940 O O . LYS A 1 115 ? 5.492 12.212 22.376 1.00 54.69 115 LYS A O 1
ATOM 945 N N . MET A 1 116 ? 4.515 10.663 21.099 1.00 52.00 116 MET A N 1
ATOM 946 C CA . MET A 1 116 ? 3.729 11.627 20.311 1.00 52.00 116 MET A CA 1
ATOM 947 C C . MET A 1 116 ? 2.663 12.341 21.148 1.00 52.00 116 MET A C 1
ATOM 949 O O . MET A 1 116 ? 2.524 13.555 21.017 1.00 52.00 116 MET A O 1
ATOM 953 N N . ASN A 1 117 ? 1.979 11.629 22.054 1.00 51.00 117 ASN A N 1
ATOM 954 C CA . ASN A 1 117 ? 1.049 12.244 23.012 1.00 51.00 117 ASN A CA 1
ATOM 955 C C . ASN A 1 117 ? 1.754 13.165 24.025 1.00 51.00 117 ASN A C 1
ATOM 957 O O . ASN A 1 117 ? 1.140 14.094 24.541 1.00 51.00 117 ASN A O 1
ATOM 961 N N . LEU A 1 118 ? 3.038 12.925 24.311 1.00 47.34 118 LEU A N 1
ATOM 962 C CA . LEU A 1 118 ? 3.869 13.811 25.132 1.00 47.34 118 LEU A CA 1
ATOM 963 C C . LEU A 1 118 ? 4.205 15.122 24.401 1.00 47.34 118 LEU A C 1
ATOM 965 O O . LEU A 1 118 ? 4.131 16.179 25.014 1.00 47.34 118 LEU A O 1
ATOM 969 N N . PHE A 1 119 ? 4.509 15.078 23.099 1.00 44.84 119 PHE A N 1
ATOM 970 C CA . PHE A 1 119 ? 4.815 16.283 22.310 1.00 44.84 119 PHE A CA 1
ATOM 971 C C . PHE A 1 119 ? 3.588 17.121 21.928 1.00 44.84 119 PHE A C 1
ATOM 973 O O . PHE A 1 119 ? 3.737 18.300 21.641 1.00 44.84 119 PHE A O 1
ATOM 980 N N . THR A 1 120 ? 2.384 16.544 21.934 1.00 40.41 120 THR A N 1
ATOM 981 C CA . THR A 1 120 ? 1.123 17.282 21.700 1.00 40.41 120 THR A CA 1
ATOM 982 C C . THR A 1 120 ? 0.520 17.882 22.974 1.00 40.41 120 THR A C 1
ATOM 984 O O . THR A 1 120 ? -0.480 18.589 22.894 1.00 40.41 120 THR A O 1
ATOM 987 N N . LYS A 1 121 ? 1.108 17.605 24.147 1.00 40.09 121 LYS A N 1
ATOM 988 C CA . LYS A 1 121 ? 0.702 18.158 25.453 1.00 40.09 121 LYS A CA 1
ATOM 989 C C . LYS A 1 121 ? 1.716 19.147 26.053 1.00 40.09 121 LYS A C 1
ATOM 991 O O . LYS A 1 121 ? 1.591 19.480 27.231 1.00 40.09 121 LYS A O 1
ATOM 996 N N . LEU A 1 122 ? 2.695 19.591 25.266 1.00 39.12 122 LEU A N 1
ATOM 997 C CA . LEU A 1 122 ? 3.569 20.731 25.570 1.00 39.12 122 LEU A CA 1
ATOM 998 C C . LEU A 1 122 ? 3.108 21.944 24.761 1.00 39.12 122 LEU A C 1
ATOM 1000 O O . LEU A 1 122 ? 3.205 23.060 25.310 1.00 39.12 122 LEU A O 1
#

Secondary structure (DSSP, 8-state):
-HHHHHHHHHHHHHHTTSS--SHHHHHHHHHHHSTTHHHHHHHHHHHHH-TT-S-HHHHHHHHIIIIISHHHHHHHHHHHHHH--PPTT--HHHHHHHHHHHHHHHHHTHHHHHHHHHHT--

pLDDT: mean 73.68, std 11.75, range [39.12, 90.12]

Foldseek 3Di:
DVVVVVVLVVVCVVCVLVQVVAQLSSVVVVLVVDPDPVVVVVVVVCVVCDRSSDGNVNSVVCCCQCPVPLVNQLVVLVVCLVVDDQDDPHDPVNSVVSNVVSVVSNVVPVVCVVVVVVVVVD

Radius of gyration: 17.32 Å; Cα contacts (8 Å, |Δi|>4): 66; chains: 1; bounding box: 40×34×46 Å

Solvent-accessible surface area (backbone atoms only — not comparable to full-atom values): 6971 Å² total; per-residue (Å²): 110,72,71,54,55,56,48,52,53,50,48,55,60,72,49,71,39,75,80,50,64,46,40,46,50,49,47,52,53,49,42,66,72,35,67,67,66,58,35,69,60,41,56,64,51,42,69,72,59,36,89,74,60,54,48,53,64,56,50,50,54,49,48,43,47,60,65,63,32,63,65,48,34,23,53,50,28,52,53,50,57,74,68,60,67,80,53,91,93,56,54,70,66,62,44,50,54,53,52,50,55,34,50,54,48,40,63,76,38,49,82,49,57,56,53,56,58,50,68,76,73,111

Mean predicted aligned error: 11.7 Å